Protein AF-A0A6L5R6A7-F1 (afdb_monomer_lite)

Structure (mmCIF, N/CA/C/O backbone):
data_AF-A0A6L5R6A7-F1
#
_entry.id   AF-A0A6L5R6A7-F1
#
loop_
_atom_site.group_PDB
_atom_site.id
_atom_site.type_symbol
_atom_site.label_atom_id
_atom_site.label_alt_id
_atom_site.label_comp_id
_atom_site.label_asym_id
_atom_site.label_entity_id
_atom_site.label_seq_id
_atom_site.pdbx_PDB_ins_code
_atom_site.Cartn_x
_atom_site.Cartn_y
_atom_site.Cartn_z
_atom_site.occupancy
_atom_site.B_iso_or_equiv
_atom_site.auth_seq_id
_atom_site.auth_comp_id
_atom_site.auth_asym_id
_atom_site.auth_atom_id
_atom_site.pdbx_PDB_model_num
ATOM 1 N N . MET A 1 1 ? 13.314 11.525 -9.489 1.00 63.22 1 MET A N 1
ATOM 2 C CA . MET A 1 1 ? 12.622 10.443 -8.763 1.00 63.22 1 MET A CA 1
ATOM 3 C C . MET A 1 1 ? 11.429 11.082 -8.072 1.00 63.22 1 MET A C 1
ATOM 5 O O . MET A 1 1 ? 11.622 12.112 -7.438 1.00 63.22 1 MET A O 1
ATOM 9 N N . THR A 1 2 ? 10.212 10.591 -8.305 1.00 80.38 2 THR A N 1
ATOM 10 C CA . THR A 1 2 ? 8.987 11.196 -7.752 1.00 80.38 2 THR A CA 1
ATOM 11 C C . THR A 1 2 ? 8.437 10.283 -6.674 1.00 80.38 2 THR A C 1
ATOM 13 O O . THR A 1 2 ? 8.147 9.118 -6.945 1.00 80.38 2 THR A O 1
ATOM 16 N N . GLU A 1 3 ? 8.294 10.828 -5.472 1.00 88.88 3 GLU A N 1
ATOM 17 C CA . GLU A 1 3 ? 7.763 10.137 -4.303 1.00 88.88 3 GLU A CA 1
ATOM 18 C C . GLU A 1 3 ? 6.333 10.603 -4.031 1.00 88.88 3 GLU A C 1
ATOM 20 O O . GLU A 1 3 ? 6.016 11.792 -4.139 1.00 88.88 3 GLU A O 1
ATOM 25 N N . ARG A 1 4 ? 5.442 9.670 -3.687 1.00 89.81 4 ARG A N 1
ATOM 26 C CA . ARG A 1 4 ? 4.052 9.985 -3.358 1.00 89.81 4 ARG A CA 1
ATOM 27 C C . ARG A 1 4 ? 3.513 9.071 -2.268 1.00 89.81 4 ARG A C 1
ATOM 29 O O . ARG A 1 4 ? 3.564 7.850 -2.379 1.00 89.81 4 ARG A O 1
ATOM 36 N N . TRP A 1 5 ? 2.880 9.680 -1.270 1.00 91.69 5 TRP A N 1
ATOM 37 C CA . TRP A 1 5 ? 2.099 8.958 -0.273 1.00 91.69 5 TRP A CA 1
ATOM 38 C C . TRP A 1 5 ? 0.795 8.414 -0.864 1.00 91.69 5 TRP A C 1
ATOM 40 O O . TRP A 1 5 ? 0.013 9.133 -1.498 1.00 91.69 5 TRP A O 1
ATOM 50 N N . ARG A 1 6 ? 0.545 7.131 -0.615 1.00 91.25 6 ARG A N 1
ATOM 51 C CA . ARG A 1 6 ? -0.672 6.401 -0.964 1.00 91.25 6 ARG A CA 1
ATOM 52 C C . ARG A 1 6 ? -1.304 5.856 0.310 1.00 91.25 6 ARG A C 1
ATOM 54 O O . ARG A 1 6 ? -0.612 5.405 1.217 1.00 91.25 6 ARG A O 1
ATOM 61 N N . ARG A 1 7 ? -2.633 5.894 0.372 1.00 93.69 7 ARG A N 1
ATOM 62 C CA . ARG A 1 7 ? -3.389 5.207 1.422 1.00 93.69 7 ARG A CA 1
ATOM 63 C C . ARG A 1 7 ? -3.677 3.785 0.966 1.00 93.69 7 ARG A C 1
ATOM 65 O O . ARG A 1 7 ? -4.144 3.604 -0.155 1.00 93.69 7 ARG A O 1
ATOM 72 N N . VAL A 1 8 ? -3.419 2.821 1.838 1.00 92.38 8 VAL A N 1
ATOM 73 C CA . VAL A 1 8 ? -3.646 1.390 1.608 1.00 92.38 8 VAL A CA 1
ATOM 74 C C . VAL A 1 8 ? -4.312 0.777 2.833 1.00 92.38 8 VAL A C 1
ATOM 76 O O . VA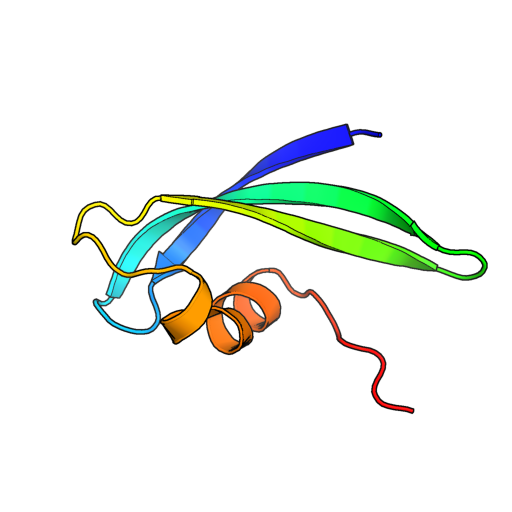L A 1 8 ? -4.131 1.252 3.952 1.00 92.38 8 VAL A O 1
ATOM 79 N N . ARG A 1 9 ? -5.110 -0.271 2.642 1.00 93.50 9 ARG A N 1
ATOM 80 C CA . ARG A 1 9 ? -5.612 -1.077 3.761 1.00 93.50 9 ARG A CA 1
ATOM 81 C C . ARG A 1 9 ? -4.490 -2.009 4.204 1.00 93.50 9 ARG A C 1
ATOM 83 O O . ARG A 1 9 ? -3.959 -2.738 3.376 1.00 93.50 9 ARG A O 1
ATOM 90 N N . CYS A 1 10 ? -4.139 -1.992 5.487 1.00 92.31 10 CYS A N 1
ATOM 91 C CA . CYS A 1 10 ? -3.204 -2.964 6.039 1.00 92.31 10 CYS A CA 1
ATOM 92 C C . CYS A 1 10 ? -3.837 -4.361 5.935 1.00 92.31 10 CYS A C 1
ATOM 94 O O . CYS A 1 10 ? -4.904 -4.567 6.520 1.00 92.31 10 CYS A O 1
ATOM 96 N N . PRO A 1 11 ? -3.213 -5.329 5.246 1.00 90.19 11 PRO A N 1
ATOM 97 C CA . PRO A 1 11 ? -3.791 -6.664 5.090 1.00 90.19 11 PRO A CA 1
ATOM 98 C C . PRO A 1 11 ? -3.813 -7.449 6.409 1.00 90.19 11 PRO A C 1
ATOM 100 O O . PRO A 1 11 ? -4.606 -8.371 6.561 1.00 90.19 11 PRO A O 1
ATOM 103 N N . ARG A 1 12 ? -2.986 -7.062 7.392 1.00 91.94 12 ARG A N 1
ATOM 104 C CA . ARG A 1 12 ? -2.897 -7.739 8.691 1.00 91.94 12 ARG A CA 1
ATOM 105 C C . ARG A 1 12 ? -3.940 -7.273 9.706 1.00 91.94 12 ARG A C 1
ATOM 107 O O . ARG A 1 12 ? -4.556 -8.106 10.357 1.00 91.94 12 ARG A O 1
ATOM 114 N N . CYS A 1 13 ? -4.116 -5.963 9.881 1.00 92.50 13 CYS A N 1
ATOM 115 C CA . CYS A 1 13 ? -5.033 -5.406 10.889 1.00 92.50 13 CYS A CA 1
ATOM 116 C C . CYS A 1 13 ? -6.285 -4.740 10.297 1.00 92.50 13 CYS A C 1
ATOM 118 O O . CYS A 1 13 ? -7.191 -4.374 11.038 1.00 92.50 13 CYS A O 1
ATOM 120 N N . GLY A 1 14 ? -6.355 -4.556 8.974 1.00 91.75 14 GLY A N 1
ATOM 121 C CA . GLY A 1 14 ? -7.504 -3.966 8.282 1.00 91.75 14 GLY A CA 1
ATOM 122 C C . GLY A 1 14 ? -7.623 -2.439 8.373 1.00 91.75 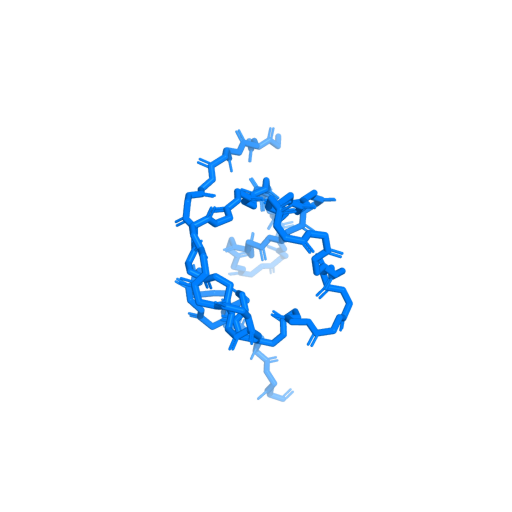14 GLY A C 1
ATOM 123 O O . GLY A 1 14 ? -8.498 -1.870 7.710 1.00 91.75 14 GLY A O 1
ATOM 124 N N . GLU A 1 15 ? -6.762 -1.767 9.146 1.00 93.25 15 GLU A N 1
ATOM 125 C CA . GLU A 1 15 ? -6.738 -0.306 9.264 1.00 93.25 15 GLU A CA 1
ATOM 126 C C . GLU A 1 15 ? -6.205 0.393 8.009 1.00 93.25 15 GLU A C 1
ATOM 128 O O . GLU A 1 15 ? -5.489 -0.181 7.186 1.00 93.25 15 GLU A O 1
ATOM 133 N N . THR A 1 16 ? -6.538 1.678 7.869 1.00 94.31 16 THR A N 1
ATOM 134 C CA . THR A 1 16 ? -5.980 2.512 6.799 1.00 94.31 16 THR A CA 1
ATOM 135 C C . THR A 1 16 ? -4.563 2.935 7.167 1.00 94.31 16 THR A C 1
ATOM 137 O O . THR A 1 16 ? -4.357 3.690 8.112 1.00 94.31 16 THR A O 1
ATOM 140 N N . SER A 1 17 ? -3.600 2.457 6.390 1.00 94.00 17 SER A N 1
ATOM 141 C CA . SER A 1 17 ? -2.173 2.744 6.513 1.00 94.00 17 SER A CA 1
ATOM 142 C C . SER A 1 17 ? -1.697 3.652 5.380 1.00 94.00 17 SER A C 1
ATOM 144 O O . SER A 1 17 ? -2.380 3.824 4.364 1.00 94.00 17 SER A O 1
ATOM 146 N N . ALA A 1 18 ? -0.526 4.257 5.556 1.00 94.38 18 ALA A N 1
ATOM 147 C CA . ALA A 1 18 ? 0.110 5.103 4.554 1.00 94.38 18 ALA A CA 1
ATOM 148 C C . ALA A 1 18 ? 1.396 4.442 4.050 1.00 94.38 18 ALA A C 1
ATOM 150 O O . ALA A 1 18 ? 2.250 4.080 4.851 1.00 94.38 18 ALA A O 1
ATOM 151 N N . ALA A 1 19 ? 1.539 4.319 2.734 1.00 93.06 19 ALA A N 1
ATOM 152 C CA . ALA A 1 19 ? 2.743 3.833 2.069 1.00 93.06 19 ALA A CA 1
ATOM 153 C C . ALA A 1 19 ? 3.345 4.962 1.219 1.00 93.06 19 ALA A C 1
ATOM 155 O O . ALA A 1 19 ? 2.636 5.588 0.424 1.00 93.06 19 ALA A O 1
ATOM 156 N N . LEU A 1 20 ? 4.631 5.252 1.395 1.00 92.69 20 LEU A N 1
ATOM 157 C CA . LEU A 1 20 ? 5.398 6.149 0.540 1.00 92.69 20 LEU A CA 1
ATOM 158 C C . LEU A 1 20 ? 5.929 5.340 -0.630 1.00 92.69 20 LEU A C 1
ATOM 160 O O . LEU A 1 20 ? 6.707 4.413 -0.434 1.00 92.69 20 LEU A O 1
ATOM 164 N N . VAL A 1 21 ? 5.514 5.699 -1.837 1.00 90.50 21 VAL A N 1
ATOM 165 C CA . VAL A 1 21 ? 5.894 4.980 -3.051 1.00 90.50 21 VAL A CA 1
ATOM 166 C C . VAL A 1 21 ? 6.767 5.885 -3.908 1.00 90.50 21 VAL A C 1
ATOM 168 O O . VAL A 1 21 ? 6.392 7.034 -4.158 1.00 90.50 21 VAL A O 1
ATOM 171 N N . ALA A 1 22 ? 7.900 5.377 -4.382 1.00 87.81 22 ALA A N 1
ATOM 172 C CA . ALA A 1 22 ? 8.697 6.016 -5.420 1.00 87.81 22 ALA A CA 1
ATOM 173 C C . ALA A 1 22 ? 8.511 5.333 -6.765 1.00 87.81 22 ALA A C 1
ATOM 175 O O . ALA A 1 22 ? 8.393 4.113 -6.864 1.00 87.81 22 ALA A O 1
ATOM 176 N N . VAL A 1 23 ? 8.564 6.151 -7.813 1.00 82.44 23 VAL A N 1
ATOM 177 C CA . VAL A 1 23 ? 8.768 5.670 -9.178 1.00 82.44 23 VAL A CA 1
ATOM 178 C C . VAL A 1 23 ? 10.260 5.431 -9.384 1.00 82.44 23 VAL A C 1
ATOM 180 O O . VAL A 1 23 ? 11.050 6.382 -9.368 1.00 82.44 23 VAL A O 1
ATOM 183 N N . VAL A 1 24 ? 10.629 4.170 -9.595 1.00 75.81 24 VAL A N 1
ATOM 184 C CA . VAL A 1 24 ? 11.987 3.754 -9.933 1.00 75.81 24 VAL A CA 1
ATOM 185 C C . VAL A 1 24 ? 12.040 3.514 -11.444 1.00 75.81 24 VAL A C 1
ATOM 187 O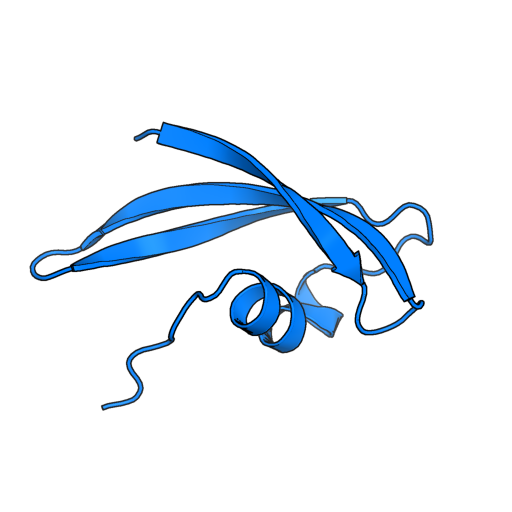 O . VAL A 1 24 ? 11.355 2.620 -11.943 1.00 75.81 24 VAL A O 1
ATOM 190 N N . PRO A 1 25 ? 12.818 4.303 -12.206 1.00 64.94 25 PRO A N 1
ATOM 191 C CA . PRO A 1 25 ? 13.040 4.013 -13.614 1.00 64.94 25 PRO A CA 1
ATOM 192 C C . PRO A 1 25 ? 13.904 2.751 -13.715 1.00 64.94 25 PRO A C 1
ATOM 194 O O . PRO A 1 25 ? 15.109 2.808 -13.472 1.00 64.94 25 PRO A O 1
ATOM 197 N N . THR A 1 26 ? 13.307 1.604 -14.038 1.00 64.94 26 THR A N 1
ATOM 198 C CA . THR A 1 26 ? 14.067 0.426 -14.472 1.00 64.94 26 THR A CA 1
ATOM 199 C C . THR A 1 26 ? 14.192 0.454 -15.999 1.00 64.94 26 THR A C 1
ATOM 201 O O . THR A 1 26 ? 13.424 1.130 -16.682 1.00 64.94 26 THR A O 1
ATOM 204 N N . MET A 1 27 ? 15.217 -0.205 -16.554 1.00 57.19 27 MET A N 1
ATOM 205 C CA . MET A 1 27 ? 15.608 -0.167 -17.982 1.00 57.19 27 MET A CA 1
ATOM 206 C C . MET A 1 27 ? 14.601 -0.863 -18.933 1.00 57.19 27 MET A C 1
ATOM 208 O O . MET A 1 27 ? 15.003 -1.546 -19.870 1.00 57.19 27 MET A O 1
ATOM 212 N N . GLY A 1 28 ? 13.296 -0.727 -18.694 1.00 58.25 28 GLY A N 1
ATOM 213 C CA . GLY A 1 28 ? 12.248 -1.366 -19.489 1.00 58.25 28 GLY A CA 1
ATOM 214 C C . GLY A 1 28 ? 10.823 -0.987 -19.082 1.00 58.25 28 GLY A C 1
ATOM 215 O O . GLY A 1 28 ? 9.985 -0.873 -19.964 1.00 58.25 28 GLY A O 1
ATOM 216 N N . ASP A 1 29 ? 10.567 -0.702 -17.798 1.00 58.12 29 ASP A N 1
ATOM 217 C CA . ASP A 1 29 ? 9.251 -0.301 -17.282 1.00 58.12 29 ASP A CA 1
ATOM 218 C C . ASP A 1 29 ? 9.389 0.681 -16.104 1.00 58.12 29 ASP A C 1
ATOM 220 O O . ASP A 1 29 ? 10.384 0.699 -15.382 1.00 58.12 29 ASP A O 1
ATOM 224 N N . ALA A 1 30 ? 8.389 1.534 -15.879 1.00 61.97 30 ALA A N 1
ATOM 225 C CA . ALA A 1 30 ? 8.347 2.349 -14.667 1.00 61.97 30 ALA A CA 1
ATOM 226 C C . ALA A 1 30 ? 7.885 1.475 -13.487 1.00 61.97 30 ALA A C 1
ATOM 228 O O . ALA A 1 30 ? 6.687 1.274 -13.290 1.00 61.97 30 ALA A O 1
ATOM 229 N N . GLY A 1 31 ? 8.835 0.948 -12.712 1.00 71.19 31 GLY A N 1
ATOM 230 C CA . GLY A 1 31 ? 8.554 0.214 -11.481 1.00 71.19 31 GLY A CA 1
ATOM 231 C C . GLY A 1 31 ? 8.119 1.149 -10.351 1.00 71.19 31 GLY A C 1
ATOM 232 O O . GLY A 1 31 ? 8.594 2.281 -10.232 1.00 71.19 31 GLY A O 1
ATOM 233 N N . LEU A 1 32 ? 7.212 0.678 -9.501 1.00 79.94 32 LEU A N 1
ATOM 234 C CA . LEU A 1 32 ? 6.865 1.332 -8.242 1.00 79.94 32 LEU A CA 1
ATOM 235 C C . LEU A 1 32 ? 7.549 0.571 -7.107 1.00 79.94 32 LEU A C 1
ATOM 237 O O . LEU A 1 32 ? 7.539 -0.653 -7.105 1.00 79.94 32 LEU A O 1
ATOM 241 N N . ALA A 1 33 ? 8.134 1.289 -6.155 1.00 84.06 33 ALA A N 1
ATOM 242 C CA . ALA A 1 33 ? 8.738 0.704 -4.964 1.00 84.06 33 ALA A CA 1
ATOM 243 C C . ALA A 1 33 ? 8.216 1.415 -3.717 1.00 84.06 33 ALA A C 1
ATOM 245 O O . ALA A 1 33 ? 8.115 2.645 -3.705 1.00 84.06 33 ALA A O 1
ATOM 246 N N . VAL A 1 34 ? 7.893 0.659 -2.671 1.00 87.75 34 VAL A N 1
ATOM 247 C CA . VAL A 1 34 ? 7.549 1.222 -1.361 1.00 87.75 34 VAL A CA 1
ATOM 248 C C . VAL A 1 34 ? 8.840 1.542 -0.603 1.00 87.75 34 VAL A C 1
ATOM 250 O O . VAL A 1 34 ? 9.719 0.696 -0.481 1.00 87.75 34 VAL A O 1
ATOM 253 N N . ILE A 1 35 ? 8.972 2.779 -0.119 1.00 90.06 35 ILE A N 1
ATOM 254 C CA . ILE A 1 35 ? 10.151 3.264 0.623 1.00 90.06 35 ILE A CA 1
ATOM 255 C C . ILE A 1 35 ? 9.860 3.387 2.120 1.00 90.06 35 ILE A C 1
ATOM 257 O O . ILE A 1 35 ? 10.730 3.139 2.949 1.00 90.06 35 ILE A O 1
ATOM 261 N N . ASP A 1 36 ? 8.646 3.804 2.473 1.00 91.88 36 ASP A N 1
ATOM 262 C CA . ASP A 1 36 ? 8.216 3.962 3.864 1.00 91.88 36 ASP A CA 1
ATOM 263 C C . ASP A 1 36 ? 6.783 3.446 4.007 1.00 91.88 36 ASP A C 1
ATOM 265 O O . ASP A 1 36 ? 5.974 3.528 3.080 1.00 91.88 36 ASP A O 1
ATOM 269 N N . TYR A 1 37 ? 6.454 2.920 5.179 1.00 92.50 37 TYR A N 1
ATOM 270 C CA . TYR A 1 37 ? 5.139 2.384 5.489 1.00 92.50 37 TYR A CA 1
ATOM 271 C C . TYR A 1 37 ? 4.787 2.662 6.943 1.00 92.50 37 TYR A C 1
ATOM 273 O O . TYR A 1 37 ? 5.540 2.357 7.868 1.00 92.50 37 TYR A O 1
ATOM 281 N N . ARG A 1 38 ? 3.598 3.222 7.151 1.00 94.06 38 ARG A N 1
ATOM 282 C CA . ARG A 1 38 ? 3.097 3.627 8.461 1.00 94.06 38 ARG A CA 1
ATOM 283 C C . ARG A 1 38 ? 1.711 3.055 8.676 1.00 94.06 38 ARG A C 1
ATOM 285 O O . ARG A 1 38 ? 0.735 3.512 8.079 1.00 94.06 38 ARG A O 1
ATOM 292 N N . CYS A 1 39 ? 1.644 2.073 9.564 1.00 93.44 39 CYS A N 1
ATOM 293 C CA . CYS A 1 39 ? 0.401 1.515 10.072 1.00 93.44 39 CYS A CA 1
ATOM 294 C C . CYS A 1 39 ? 0.122 2.077 11.474 1.00 93.44 39 CYS A C 1
ATOM 296 O O . CYS A 1 39 ? 0.994 1.949 12.336 1.00 93.44 39 CYS A O 1
ATOM 298 N N . PRO A 1 40 ? -1.068 2.642 11.755 1.00 92.00 40 PRO A N 1
ATOM 299 C CA . PRO A 1 40 ? -1.389 3.162 13.086 1.00 92.00 40 PRO A CA 1
ATOM 300 C C . PRO A 1 40 ? -1.392 2.064 14.158 1.00 92.00 40 PRO A C 1
ATOM 302 O O . PRO A 1 40 ? -0.943 2.296 15.275 1.00 92.00 40 PRO A O 1
ATOM 305 N N . SER A 1 41 ? -1.790 0.838 13.798 1.00 92.00 41 SER A N 1
ATOM 306 C CA . SER A 1 41 ? -1.696 -0.334 14.684 1.00 92.00 41 SER A CA 1
ATOM 307 C C . SER A 1 41 ? -0.270 -0.882 14.881 1.00 92.00 41 SER A C 1
ATOM 309 O O . SER A 1 41 ? -0.098 -1.886 15.565 1.00 92.00 41 SER A O 1
ATOM 311 N N . GLY A 1 42 ? 0.754 -0.287 14.253 1.00 92.31 42 GLY A N 1
ATOM 312 C CA . GLY A 1 42 ? 2.152 -0.705 14.410 1.00 92.31 42 GLY A CA 1
ATOM 313 C C . GLY A 1 42 ? 2.573 -1.948 13.614 1.00 92.31 42 GLY A C 1
ATOM 314 O O . GLY A 1 42 ? 3.621 -2.522 13.901 1.00 92.31 42 GLY A O 1
ATOM 315 N N . CYS A 1 43 ? 1.795 -2.387 12.616 1.00 92.06 43 CYS A N 1
ATOM 316 C CA . CYS A 1 43 ? 2.220 -3.474 11.727 1.00 92.06 43 CYS A CA 1
ATOM 317 C C . CYS A 1 43 ? 3.462 -3.066 10.921 1.00 92.06 43 CYS A C 1
ATOM 319 O O . CYS A 1 43 ? 3.495 -1.978 10.342 1.00 92.06 43 CYS A O 1
ATOM 321 N N . ARG A 1 44 ? 4.461 -3.952 10.855 1.00 91.75 44 ARG A N 1
ATOM 322 C CA . ARG A 1 44 ? 5.678 -3.736 10.065 1.00 91.75 44 ARG A CA 1
ATOM 323 C C . ARG A 1 44 ? 5.412 -3.989 8.590 1.00 91.75 44 ARG A C 1
ATOM 325 O O . ARG A 1 44 ? 4.672 -4.913 8.267 1.00 91.75 44 ARG A O 1
ATOM 332 N N . HIS A 1 45 ? 6.053 -3.207 7.721 1.00 89.75 45 HIS A N 1
ATOM 333 C CA . HIS A 1 45 ? 5.968 -3.402 6.273 1.00 89.75 45 HIS A CA 1
ATOM 334 C C . HIS A 1 45 ? 6.402 -4.805 5.858 1.00 89.75 45 HIS A C 1
ATOM 336 O O . HIS A 1 45 ? 5.700 -5.425 5.071 1.00 89.75 45 HIS A O 1
ATOM 342 N N . ASP A 1 46 ? 7.499 -5.301 6.439 1.00 89.44 46 ASP A N 1
ATOM 343 C CA . ASP A 1 46 ? 8.083 -6.615 6.142 1.00 89.44 46 ASP A CA 1
ATOM 344 C C . ASP A 1 46 ? 7.060 -7.757 6.272 1.00 89.44 46 ASP A C 1
AT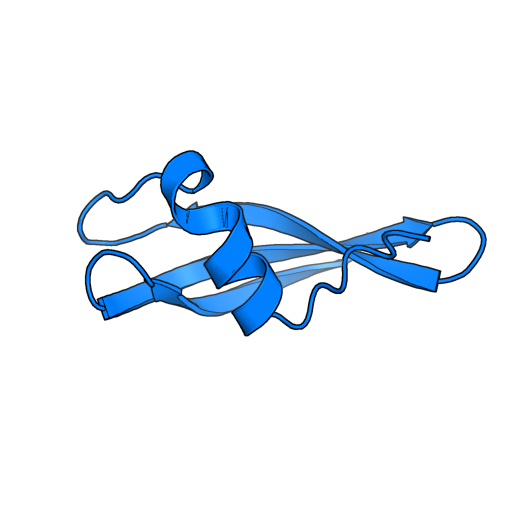OM 346 O O . ASP A 1 46 ? 7.081 -8.703 5.494 1.00 89.44 46 ASP A O 1
ATOM 350 N N . ASP A 1 47 ? 6.121 -7.641 7.218 1.00 89.88 47 ASP A N 1
ATOM 351 C CA . ASP A 1 47 ? 5.089 -8.655 7.467 1.00 89.88 47 ASP A CA 1
ATOM 352 C C . ASP A 1 47 ? 3.912 -8.577 6.477 1.00 89.88 47 ASP A C 1
ATOM 354 O O . ASP A 1 47 ? 3.068 -9.470 6.442 1.00 89.88 47 ASP A O 1
ATOM 358 N N . VAL A 1 48 ? 3.782 -7.466 5.748 1.00 91.00 48 VAL A N 1
ATOM 359 C CA . VAL A 1 48 ? 2.622 -7.153 4.897 1.00 91.00 48 VAL A CA 1
ATOM 360 C C . VAL A 1 48 ? 3.010 -6.743 3.478 1.00 91.00 48 VAL A C 1
ATOM 362 O O . VAL A 1 48 ? 2.148 -6.258 2.746 1.00 91.00 48 VAL A O 1
ATOM 365 N N . HIS A 1 49 ? 4.284 -6.893 3.099 1.00 88.12 49 HIS A N 1
ATOM 366 C CA . HIS A 1 49 ? 4.823 -6.310 1.871 1.00 88.12 49 HIS A CA 1
ATOM 367 C C . HIS A 1 49 ? 4.077 -6.829 0.640 1.00 88.12 49 HIS A C 1
ATOM 369 O O . HIS A 1 49 ? 3.571 -6.010 -0.117 1.00 88.12 49 HIS A O 1
ATOM 375 N N . ASP A 1 50 ? 3.877 -8.147 0.528 1.00 87.31 50 ASP A N 1
ATOM 376 C CA . ASP A 1 50 ? 3.182 -8.761 -0.609 1.00 87.31 50 ASP A CA 1
ATOM 377 C C . ASP A 1 50 ? 1.778 -8.171 -0.812 1.00 87.31 50 ASP A C 1
ATOM 379 O O . ASP A 1 50 ? 1.403 -7.768 -1.912 1.00 87.31 50 ASP A O 1
ATOM 383 N N . GLY A 1 51 ? 1.005 -8.053 0.273 1.00 87.12 51 GLY A N 1
ATOM 384 C CA . GLY A 1 51 ? -0.357 -7.520 0.209 1.00 87.12 51 GLY A CA 1
ATOM 385 C C . GLY A 1 51 ? -0.408 -6.009 -0.035 1.00 87.12 51 GLY A C 1
ATOM 386 O O . GLY A 1 51 ? -1.347 -5.515 -0.659 1.00 87.12 51 GLY A O 1
ATOM 387 N N . VAL A 1 52 ? 0.587 -5.256 0.444 1.00 87.75 52 VAL A N 1
ATOM 388 C CA . VAL A 1 52 ? 0.711 -3.817 0.165 1.00 87.75 52 VAL A CA 1
ATOM 389 C C . VAL A 1 52 ? 1.105 -3.585 -1.293 1.00 87.75 52 VAL A C 1
ATOM 391 O O . VAL A 1 52 ? 0.511 -2.723 -1.942 1.00 87.75 52 VAL A O 1
ATOM 394 N N . ASP A 1 53 ? 2.042 -4.368 -1.819 1.00 86.56 53 ASP A N 1
ATOM 395 C CA . ASP A 1 53 ? 2.498 -4.294 -3.205 1.00 86.56 53 ASP A CA 1
ATOM 396 C C . ASP A 1 53 ? 1.366 -4.658 -4.169 1.00 86.56 53 ASP A C 1
ATOM 398 O O . ASP A 1 53 ? 1.084 -3.900 -5.102 1.00 86.56 53 ASP A O 1
ATOM 402 N N . GLU A 1 54 ? 0.617 -5.727 -3.878 1.00 85.31 54 GLU A N 1
ATOM 403 C CA . GLU A 1 54 ? -0.587 -6.095 -4.626 1.00 85.31 54 GLU A CA 1
ATOM 404 C C . GLU A 1 54 ? -1.632 -4.965 -4.608 1.00 85.31 54 GLU A C 1
ATOM 406 O O . GLU A 1 54 ? -2.121 -4.548 -5.663 1.00 85.31 54 GLU A O 1
ATOM 411 N N . ALA A 1 55 ? -1.932 -4.401 -3.431 1.00 85.81 55 ALA A N 1
ATOM 412 C CA . ALA A 1 55 ? -2.896 -3.307 -3.286 1.00 85.81 55 ALA A CA 1
ATOM 413 C C . ALA A 1 55 ? -2.471 -2.020 -4.016 1.00 85.81 55 ALA A C 1
ATOM 415 O O . ALA A 1 55 ? -3.317 -1.218 -4.423 1.00 85.81 55 ALA A O 1
ATOM 416 N N . LEU A 1 56 ? -1.166 -1.808 -4.182 1.00 83.50 56 LEU A N 1
ATOM 417 C CA . LEU A 1 56 ? -0.592 -0.691 -4.930 1.00 83.50 56 LEU A CA 1
ATOM 418 C C . LEU A 1 56 ? -0.445 -0.988 -6.429 1.00 83.50 56 LEU A C 1
ATOM 420 O O . LEU A 1 56 ? -0.073 -0.087 -7.186 1.00 83.50 56 LEU A O 1
ATOM 424 N N . GLY A 1 57 ? -0.766 -2.209 -6.868 1.00 78.19 57 GLY A N 1
ATOM 425 C CA . GLY A 1 57 ? -0.596 -2.655 -8.248 1.00 78.19 57 GLY A CA 1
ATOM 426 C C . GLY A 1 57 ? 0.871 -2.793 -8.656 1.00 78.19 57 GLY A C 1
ATOM 427 O O . GLY A 1 57 ? 1.180 -2.740 -9.848 1.00 78.19 57 GLY A O 1
ATOM 428 N N . ILE A 1 58 ? 1.772 -2.941 -7.683 1.00 76.62 58 ILE A N 1
ATOM 429 C CA . ILE A 1 58 ?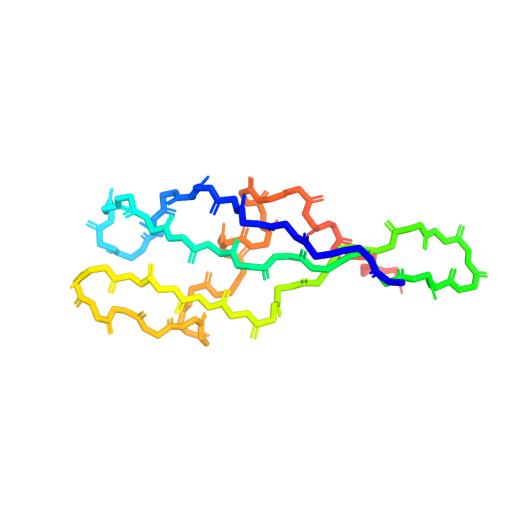 3.191 -3.197 -7.899 1.00 76.62 58 ILE A CA 1
ATOM 430 C C . ILE A 1 58 ? 3.306 -4.652 -8.341 1.00 76.62 58 ILE A C 1
ATOM 432 O O . ILE A 1 58 ? 3.284 -5.584 -7.545 1.00 76.62 58 ILE A O 1
ATOM 436 N N . ARG A 1 59 ? 3.356 -4.864 -9.655 1.00 66.62 59 ARG A N 1
ATOM 437 C CA . ARG A 1 59 ? 3.551 -6.198 -10.216 1.00 66.62 59 ARG A CA 1
ATOM 438 C C . ARG A 1 59 ? 5.032 -6.528 -10.162 1.00 66.62 59 ARG A C 1
ATOM 440 O O . ARG A 1 59 ? 5.820 -5.951 -10.908 1.00 66.62 59 ARG A O 1
ATOM 447 N N . HIS A 1 60 ? 5.402 -7.476 -9.311 1.00 59.31 60 HIS A N 1
ATOM 448 C CA . HIS A 1 60 ? 6.689 -8.141 -9.438 1.00 59.31 60 HIS A CA 1
ATOM 449 C C . HIS A 1 60 ? 6.621 -8.947 -10.734 1.00 59.31 60 HIS A C 1
ATOM 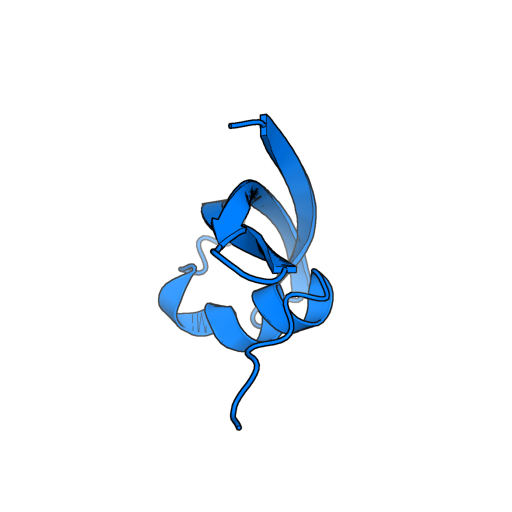451 O O . HIS A 1 60 ? 5.860 -9.910 -10.829 1.00 59.31 60 HIS A O 1
ATOM 457 N N . ALA A 1 61 ? 7.349 -8.514 -11.762 1.00 49.78 61 ALA A N 1
ATOM 458 C CA . ALA A 1 61 ? 7.565 -9.311 -12.959 1.00 49.78 61 ALA A CA 1
ATOM 459 C C . ALA A 1 61 ? 8.423 -10.525 -12.570 1.00 49.78 61 ALA A C 1
ATOM 461 O O . ALA A 1 61 ? 9.633 -10.538 -12.759 1.00 49.78 61 ALA A O 1
ATOM 462 N N . LEU A 1 62 ? 7.799 -11.521 -11.945 1.00 46.47 62 LEU A N 1
ATOM 463 C CA . LEU A 1 62 ? 8.330 -12.871 -11.861 1.00 46.47 62 LEU A CA 1
ATOM 464 C C . LEU A 1 62 ? 8.115 -13.497 -13.242 1.00 46.47 62 LEU A C 1
ATOM 466 O O . LEU A 1 62 ? 7.065 -14.076 -13.518 1.00 46.47 62 LEU A O 1
ATOM 470 N N . GLY A 1 63 ? 9.089 -13.265 -14.120 1.00 37.38 63 GLY A N 1
ATOM 471 C CA . GLY A 1 63 ? 9.351 -14.041 -15.327 1.00 37.38 63 GLY A CA 1
ATOM 472 C C . GLY A 1 63 ? 10.662 -14.784 -15.151 1.00 37.38 63 GLY A C 1
ATOM 473 O O . GLY A 1 63 ? 11.629 -14.126 -14.708 1.00 37.38 63 GLY A O 1
#

Radius of gyration: 11.85 Å; chains: 1; bounding box: 23×25×34 Å

Organism: NCBI:txid2666141

Secondary structure (DSSP, 8-state):
--EEEEEEE-TTT--EEEEEEEEEE-SSSEEEEEEEEE-TT---GGGTHHHHHHHTT------

pLDDT: mean 82.83, std 13.73, range [37.38, 94.38]

Sequence (63 aa):
MTERWRRVRCPRCGETSAALVAVVPTMGDAGLAVIDYRCPSGCRHDDVHDGVDEALGIRHALG

Foldseek 3Di:
DDKDKDWDQQPPPRDTKIWIWDFDDDPPDGAIDTDDIGDPVPDDCVVRVVVRCVRVVRDDPPD